Protein AF-A0A0N0AVH7-F1 (afdb_monomer)

Nearest PDB structures (foldseek):
  7a7b-assembly1_A  TM=6.047E-01  e=8.366E-02  Staphylococcus aureus subsp. aureus COL
  6gar-assembly1_B  TM=5.815E-01  e=1.445E-01  Bacillus cereus ATCC 14579
  6wpu-assembly1_A  TM=7.058E-01  e=5.292E-01  Allium sativum
  3v76-assembly1_A-2  TM=4.740E-01  e=2.033E-01  Sinorhizobium meliloti 1021
  4jed-assembly1_A-2  TM=6.308E-01  e=1.201E+00  Methylobacterium radiotolerans JCM 2831

Mean predicted aligned error: 8.79 Å

Secondary structure (DSSP, 8-state):
-EEE--SHHHHHHHHHHHHTT--PEEE-SSSSTTTTTTS--SS---S-HHHHS-HHHHHHHGGGT--PPPTT----

Radius of gyration: 12.01 Å; Cα contacts (8 Å, |Δi|>4): 119; chains: 1; bounding box: 30×23×28 Å

Foldseek 3Di:
DEQEALAQVSLLVQLVCVVVVHHYHYHYPDPARNVVLLDDDPDWDPAFLLVRHDPSSCVVCVVVPHDRDDRRDTRD

Solvent-accessible surface area (backbone atoms only — not comparable to full-atom values): 4358 Å² total; per-residue (Å²): 99,78,36,78,36,33,25,38,67,35,30,30,52,42,33,56,37,42,76,70,76,42,78,59,46,75,44,51,93,41,100,47,77,34,39,70,50,45,52,71,56,102,67,62,61,91,53,32,40,57,78,46,48,32,72,62,25,48,67,65,35,56,84,71,73,55,76,78,71,58,46,87,35,60,45,80

Structure (mmCIF, N/CA/C/O backbone):
data_AF-A0A0N0AVH7-F1
#
_entry.id   AF-A0A0N0AVH7-F1
#
loop_
_atom_site.group_PDB
_atom_site.id
_atom_site.type_symbol
_atom_site.label_atom_id
_atom_site.label_alt_id
_atom_site.label_comp_id
_atom_site.label_asym_id
_atom_site.label_entity_id
_atom_site.label_seq_id
_atom_site.pdbx_PDB_ins_code
_atom_site.Cartn_x
_atom_site.Cartn_y
_atom_site.Cartn_z
_atom_site.occupancy
_atom_site.B_iso_or_equiv
_atom_site.auth_seq_id
_atom_site.auth_comp_id
_atom_site.auth_asym_id
_atom_site.auth_atom_id
_atom_site.pdbx_PDB_model_num
ATOM 1 N N . MET A 1 1 ? -4.406 11.617 9.037 1.00 68.50 1 MET A N 1
ATOM 2 C CA . MET A 1 1 ? -2.975 11.375 8.749 1.00 68.50 1 MET A CA 1
ATOM 3 C C . MET A 1 1 ? -2.842 11.061 7.272 1.00 68.50 1 MET A C 1
ATOM 5 O O . MET A 1 1 ? -3.706 10.363 6.756 1.00 68.50 1 MET A O 1
ATOM 9 N N . VAL A 1 2 ? -1.830 11.605 6.600 1.00 79.06 2 VAL A N 1
ATOM 10 C CA . VAL A 1 2 ? -1.644 11.435 5.152 1.00 79.06 2 VAL A CA 1
ATOM 11 C C . VAL A 1 2 ? -0.295 10.769 4.910 1.00 79.06 2 VAL A C 1
ATOM 13 O O . VAL A 1 2 ? 0.703 11.187 5.490 1.00 79.06 2 VAL A O 1
ATOM 16 N N . VAL A 1 3 ? -0.285 9.726 4.088 1.00 76.25 3 VAL A N 1
ATOM 17 C CA . VAL A 1 3 ? 0.918 9.059 3.591 1.00 76.25 3 VAL A CA 1
ATOM 18 C C . VAL A 1 3 ? 1.069 9.437 2.124 1.00 76.25 3 VAL A C 1
ATOM 20 O O . VAL A 1 3 ? 0.151 9.230 1.334 1.00 76.25 3 VAL A O 1
ATOM 23 N N . VAL A 1 4 ? 2.213 10.009 1.764 1.00 74.69 4 VAL A N 1
ATOM 24 C CA . VAL A 1 4 ? 2.528 10.383 0.381 1.00 74.69 4 VAL A CA 1
ATOM 25 C C . VAL A 1 4 ? 3.505 9.351 -0.171 1.00 74.69 4 VAL A C 1
ATOM 27 O O . VAL A 1 4 ? 4.571 9.138 0.402 1.00 74.69 4 VAL A O 1
ATOM 30 N N . GLY A 1 5 ? 3.114 8.701 -1.261 1.00 72.38 5 GLY A N 1
ATOM 31 C CA . GLY A 1 5 ? 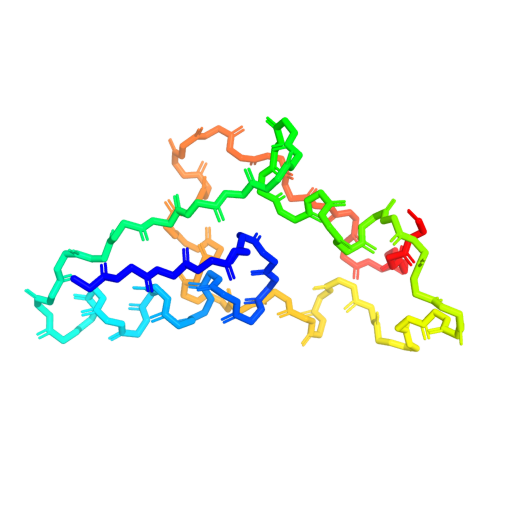3.733 7.504 -1.805 1.00 72.38 5 GLY A CA 1
ATOM 32 C C . GLY A 1 5 ? 3.003 6.237 -1.351 1.00 72.38 5 GLY A C 1
ATOM 33 O O . GLY A 1 5 ? 3.117 5.834 -0.199 1.00 72.38 5 GLY A O 1
ATOM 34 N N . ALA A 1 6 ? 2.323 5.548 -2.262 1.00 77.88 6 ALA A N 1
ATOM 35 C CA . ALA A 1 6 ? 1.877 4.162 -2.115 1.00 77.88 6 ALA A CA 1
ATOM 36 C C . ALA A 1 6 ? 2.975 3.172 -2.532 1.00 77.88 6 ALA A C 1
ATOM 38 O O . ALA A 1 6 ? 2.692 2.088 -3.038 1.00 77.88 6 ALA A O 1
ATOM 39 N N . GLY A 1 7 ? 4.239 3.549 -2.343 1.00 76.31 7 GLY A N 1
ATOM 40 C CA . GLY A 1 7 ? 5.347 2.615 -2.400 1.00 76.31 7 GLY A CA 1
ATOM 41 C C . GLY A 1 7 ? 5.304 1.627 -1.230 1.00 76.31 7 GLY A C 1
ATO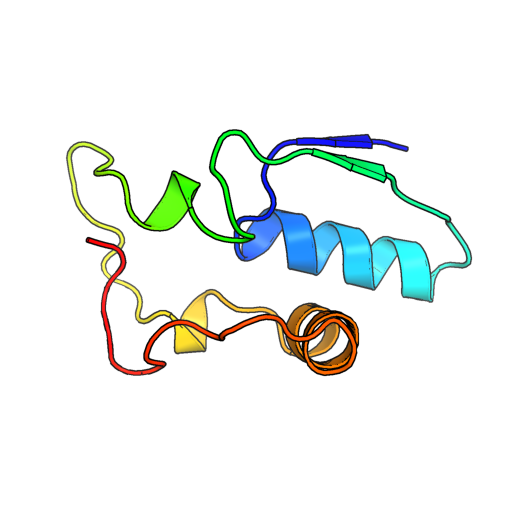M 42 O O . GLY A 1 7 ? 4.504 1.776 -0.303 1.00 76.31 7 GLY A O 1
ATOM 43 N N . PRO A 1 8 ? 6.208 0.647 -1.222 1.00 71.81 8 PRO A N 1
ATOM 44 C CA . PRO A 1 8 ? 6.192 -0.425 -0.234 1.00 71.81 8 PRO A CA 1
ATOM 45 C C . PRO A 1 8 ? 6.297 0.075 1.221 1.00 71.81 8 PRO A C 1
ATOM 47 O O . PRO A 1 8 ? 5.514 -0.323 2.083 1.00 71.81 8 PRO A O 1
ATOM 50 N N . VAL A 1 9 ? 7.161 1.070 1.460 1.00 76.25 9 VAL A N 1
ATOM 51 C CA . VAL A 1 9 ? 7.299 1.751 2.762 1.00 76.25 9 VAL A CA 1
ATOM 52 C C . VAL A 1 9 ? 6.037 2.532 3.144 1.00 76.25 9 VAL A C 1
ATOM 54 O O . VAL A 1 9 ? 5.597 2.482 4.291 1.00 76.25 9 VAL A O 1
ATOM 57 N N . GLY A 1 10 ? 5.435 3.259 2.199 1.00 78.62 10 GLY A N 1
ATOM 58 C CA . GLY A 1 10 ? 4.246 4.069 2.469 1.00 78.62 10 GLY A CA 1
ATOM 59 C C . GLY A 1 10 ? 3.014 3.214 2.763 1.00 78.62 10 GLY A C 1
ATOM 60 O O . GLY A 1 10 ? 2.270 3.481 3.707 1.00 78.62 10 GLY A O 1
ATOM 61 N N . LEU A 1 11 ? 2.839 2.118 2.031 1.00 80.56 11 LEU A N 1
ATOM 62 C CA . LEU A 1 11 ? 1.780 1.161 2.318 1.00 80.56 11 LEU A CA 1
ATOM 63 C C . LEU A 1 11 ? 1.998 0.449 3.657 1.00 80.56 11 LEU A C 1
ATOM 65 O O . LEU A 1 11 ? 1.035 0.291 4.406 1.00 80.56 11 LEU A O 1
ATOM 69 N N . GLY A 1 12 ? 3.238 0.080 4.000 1.00 80.88 12 GLY A N 1
ATOM 70 C CA . GLY A 1 12 ? 3.563 -0.466 5.322 1.00 80.88 12 GLY A CA 1
ATOM 71 C C . GLY A 1 12 ? 3.207 0.516 6.440 1.00 80.88 12 GLY A C 1
ATOM 72 O O . GLY A 1 12 ? 2.521 0.162 7.401 1.00 80.88 12 GLY A O 1
ATOM 73 N N . ALA A 1 13 ? 3.555 1.795 6.274 1.00 80.88 13 ALA A N 1
ATOM 74 C CA . ALA A 1 13 ? 3.153 2.845 7.207 1.00 80.88 13 ALA A CA 1
ATOM 75 C C . ALA A 1 13 ? 1.621 2.947 7.330 1.00 80.88 13 ALA A C 1
ATOM 77 O O . ALA A 1 13 ? 1.096 2.988 8.443 1.00 80.88 13 ALA A O 1
ATOM 78 N N . ALA A 1 14 ? 0.885 2.930 6.215 1.00 82.31 14 ALA A N 1
ATOM 79 C CA . ALA A 1 14 ? -0.576 2.953 6.226 1.00 82.31 14 ALA A CA 1
ATOM 80 C C . ALA A 1 14 ? -1.177 1.733 6.947 1.00 82.31 14 ALA A C 1
ATOM 82 O O . ALA A 1 14 ? -2.099 1.887 7.751 1.00 82.31 14 ALA A O 1
ATOM 83 N N . ALA A 1 15 ? -0.621 0.541 6.728 1.00 83.50 15 ALA A N 1
ATOM 84 C CA . ALA A 1 15 ? -1.050 -0.690 7.382 1.00 83.50 15 ALA A CA 1
ATOM 85 C C . ALA A 1 15 ? -0.830 -0.646 8.900 1.00 83.50 15 ALA A C 1
ATOM 87 O O . ALA A 1 15 ? -1.735 -0.966 9.676 1.00 83.50 15 ALA A O 1
ATOM 88 N N . HIS A 1 16 ? 0.332 -0.163 9.344 1.00 83.25 16 HIS A N 1
ATOM 89 C CA . HIS A 1 16 ? 0.616 0.018 10.766 1.00 83.25 16 HIS A CA 1
ATOM 90 C C . HIS A 1 16 ? -0.307 1.047 11.429 1.00 83.25 16 HIS A C 1
ATOM 92 O O . HIS A 1 16 ? -0.698 0.866 12.582 1.00 83.25 16 HIS A O 1
ATOM 98 N N . LEU A 1 17 ? -0.680 2.114 10.721 1.00 85.00 17 LEU A N 1
ATOM 99 C CA . LEU A 1 17 ? -1.624 3.117 11.222 1.00 85.00 17 LEU A CA 1
ATOM 100 C C . LEU A 1 17 ? -3.043 2.556 11.329 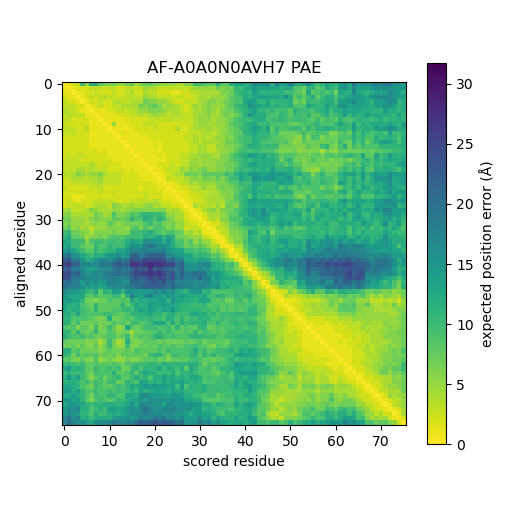1.00 85.00 17 LEU A C 1
ATOM 102 O O . LEU A 1 17 ? -3.704 2.780 12.343 1.00 85.00 17 LEU A O 1
ATOM 106 N N . LEU A 1 18 ? -3.476 1.772 10.341 1.00 85.56 18 LEU A N 1
ATOM 107 C CA . LEU A 1 18 ? -4.748 1.050 10.389 1.00 85.56 18 LEU A CA 1
ATOM 108 C C . LEU A 1 18 ? -4.799 0.073 11.566 1.00 85.56 18 LEU A C 1
ATOM 110 O O . LEU A 1 18 ? -5.787 0.058 12.299 1.00 85.56 18 LEU A O 1
ATOM 114 N N . GLY A 1 19 ? -3.714 -0.665 11.821 1.00 83.25 19 GLY A N 1
ATOM 115 C CA . GLY A 1 19 ? -3.593 -1.547 12.988 1.00 83.25 19 GLY A CA 1
ATOM 116 C C . GLY A 1 19 ? -3.683 -0.818 14.336 1.00 83.25 19 GLY A C 1
ATOM 117 O O . GLY A 1 19 ? -4.028 -1.426 15.344 1.00 83.25 19 GLY A O 1
ATOM 118 N N . ARG A 1 20 ? -3.429 0.496 14.360 1.00 87.56 20 ARG A N 1
ATOM 119 C CA . ARG A 1 20 ? -3.583 1.363 15.542 1.00 87.56 20 ARG A CA 1
ATOM 120 C C . ARG A 1 20 ? -4.952 2.054 15.613 1.00 87.56 20 ARG A C 1
ATOM 122 O O . ARG A 1 20 ? -5.135 2.945 16.435 1.00 87.56 20 ARG A O 1
ATOM 129 N N . GLY A 1 21 ? -5.903 1.683 14.751 1.00 89.44 21 GLY A N 1
ATOM 130 C CA . GLY A 1 21 ? -7.241 2.281 14.696 1.00 89.44 21 GLY A CA 1
ATOM 131 C C . GLY A 1 21 ? -7.297 3.647 14.002 1.00 89.44 21 GLY A C 1
ATOM 132 O O . GLY A 1 21 ? -8.332 4.313 14.035 1.00 89.44 21 GLY A O 1
ATOM 133 N N . LEU A 1 22 ? -6.209 4.081 13.360 1.00 88.62 22 LEU A N 1
ATOM 134 C CA . LEU A 1 22 ? -6.168 5.325 12.594 1.00 88.62 22 LEU A CA 1
ATOM 135 C C . LEU A 1 22 ? -6.623 5.068 11.155 1.00 88.62 22 LEU A C 1
ATOM 137 O O . LEU A 1 22 ? -6.393 3.998 10.603 1.00 88.62 22 LEU A O 1
ATOM 141 N N . ARG A 1 23 ? -7.237 6.068 10.514 1.00 87.94 23 ARG A N 1
ATOM 142 C CA . ARG A 1 23 ? -7.615 6.008 9.092 1.00 87.94 23 ARG A CA 1
ATOM 143 C C . ARG A 1 23 ? -6.691 6.910 8.264 1.00 87.94 23 ARG A C 1
ATOM 145 O O . ARG A 1 23 ? -6.951 8.113 8.174 1.00 87.94 23 ARG A O 1
ATOM 152 N N . PRO A 1 24 ? -5.565 6.390 7.741 1.00 84.00 24 PRO A N 1
ATOM 153 C CA . PRO A 1 24 ? -4.669 7.160 6.890 1.00 84.00 24 PRO A CA 1
ATOM 154 C C . PRO A 1 24 ? -5.236 7.314 5.474 1.00 84.00 24 PRO A C 1
ATOM 156 O O . PRO A 1 24 ? -5.864 6.400 4.945 1.00 84.00 24 PRO A O 1
ATOM 159 N N . LEU A 1 25 ? -4.966 8.460 4.851 1.00 83.06 25 LEU A N 1
ATOM 160 C CA . LEU A 1 25 ? -5.152 8.670 3.4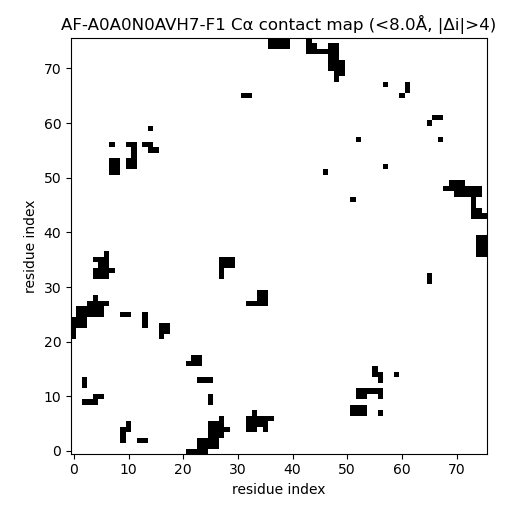16 1.00 83.06 25 LEU A CA 1
ATOM 161 C C . LEU A 1 25 ? -3.810 8.445 2.717 1.00 83.06 25 LEU A C 1
ATOM 163 O O . LEU 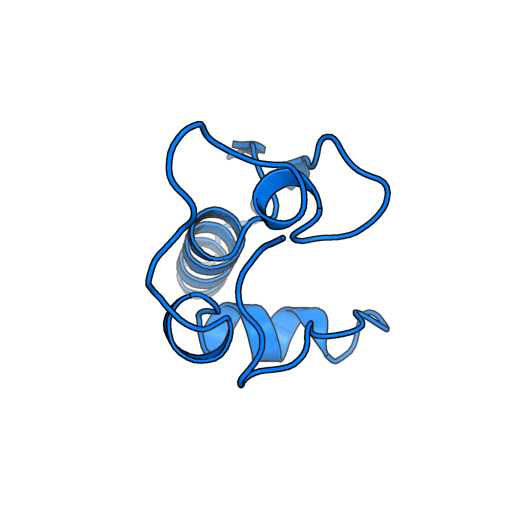A 1 25 ? -2.835 9.102 3.079 1.00 83.06 25 LEU A O 1
ATOM 167 N N . VAL A 1 26 ? -3.754 7.542 1.740 1.00 81.31 26 VAL A N 1
ATOM 168 C CA . VAL A 1 26 ? -2.549 7.295 0.934 1.00 81.31 26 VAL A CA 1
ATOM 169 C C . VAL A 1 26 ? -2.704 7.993 -0.415 1.00 81.31 26 VAL A C 1
ATOM 171 O O . VAL A 1 26 ? -3.707 7.792 -1.094 1.00 81.31 26 VAL A O 1
ATOM 174 N N . LEU A 1 27 ? -1.725 8.811 -0.794 1.00 80.38 27 LEU A N 1
ATOM 175 C CA . LEU A 1 27 ? -1.670 9.508 -2.080 1.00 80.38 27 LEU A CA 1
ATOM 176 C C . LEU A 1 27 ? -0.478 8.987 -2.880 1.00 80.38 27 LEU A C 1
ATOM 178 O O . LEU A 1 27 ? 0.635 9.003 -2.368 1.00 80.38 27 LEU A O 1
ATOM 182 N N . GLU A 1 28 ? -0.686 8.557 -4.121 1.00 78.88 28 GLU A N 1
ATOM 183 C CA . GLU A 1 28 ? 0.374 8.074 -5.014 1.00 78.88 28 GLU A CA 1
ATOM 184 C C . GLU A 1 28 ? 0.437 8.926 -6.277 1.00 78.88 28 GLU A C 1
ATOM 186 O O . GLU A 1 28 ? -0.594 9.357 -6.788 1.00 78.88 28 GLU A O 1
ATOM 191 N N . ALA A 1 29 ? 1.653 9.184 -6.763 1.00 73.62 29 ALA A N 1
ATOM 192 C CA . ALA A 1 29 ? 1.866 10.014 -7.947 1.00 73.62 29 ALA A CA 1
ATOM 193 C C . ALA A 1 29 ? 1.523 9.286 -9.258 1.00 73.62 29 ALA A C 1
ATOM 195 O O . ALA A 1 29 ? 1.162 9.930 -10.241 1.00 73.62 29 ALA A O 1
ATOM 196 N N . GLY A 1 30 ? 1.650 7.957 -9.286 1.00 72.31 30 GLY A N 1
ATOM 197 C CA . GLY A 1 30 ? 1.335 7.144 -10.455 1.00 72.31 30 GLY A CA 1
ATOM 198 C C . GLY A 1 30 ? -0.043 6.474 -10.407 1.00 72.31 30 GLY A C 1
ATOM 199 O O . GLY A 1 30 ? -0.749 6.535 -9.401 1.00 72.31 30 GLY A O 1
ATOM 200 N N . PRO A 1 31 ? -0.435 5.802 -11.503 1.00 72.12 31 PRO A N 1
ATOM 201 C CA . PRO A 1 31 ? -1.793 5.283 -11.689 1.00 72.12 31 PRO A CA 1
ATOM 202 C C . PRO A 1 31 ? -2.127 4.073 -10.802 1.00 72.12 31 PRO A C 1
ATOM 204 O O . PRO A 1 31 ? -3.280 3.657 -10.742 1.00 72.12 31 PRO A O 1
ATOM 207 N N . GLN A 1 32 ? -1.128 3.486 -10.141 1.00 69.12 32 GLN A N 1
ATOM 208 C CA . GLN A 1 32 ? -1.270 2.316 -9.281 1.00 69.12 32 GLN A CA 1
ATOM 209 C C . GLN A 1 32 ? -0.332 2.415 -8.080 1.00 69.12 32 GLN A C 1
ATOM 211 O O . GLN A 1 32 ? 0.719 3.053 -8.153 1.00 69.12 32 GLN A O 1
ATOM 216 N N . ALA A 1 33 ? -0.690 1.750 -6.983 1.00 67.62 33 ALA A N 1
ATOM 217 C CA . ALA A 1 33 ? 0.182 1.658 -5.821 1.00 67.62 33 ALA A CA 1
ATOM 218 C C . ALA A 1 33 ? 1.523 1.003 -6.195 1.00 67.62 33 ALA A C 1
ATOM 220 O O . ALA A 1 33 ? 1.546 -0.029 -6.865 1.00 67.62 33 ALA A O 1
ATOM 221 N N . GLY A 1 34 ? 2.628 1.614 -5.773 1.00 66.56 34 GLY A N 1
ATOM 222 C CA . GLY A 1 34 ? 3.988 1.195 -6.109 1.00 66.56 34 GLY A CA 1
ATOM 223 C C . GLY A 1 34 ? 4.558 1.825 -7.381 1.00 66.56 34 GLY A C 1
ATOM 224 O O . GLY A 1 34 ? 5.709 1.548 -7.710 1.00 66.56 34 GLY A O 1
ATOM 225 N N . ALA A 1 35 ? 3.817 2.693 -8.078 1.00 66.06 35 ALA A N 1
ATOM 226 C CA . ALA A 1 35 ? 4.265 3.287 -9.338 1.00 66.06 35 ALA A CA 1
ATOM 227 C C . ALA A 1 35 ? 5.561 4.108 -9.213 1.00 66.06 35 ALA A C 1
ATOM 229 O O . ALA A 1 35 ? 6.395 4.050 -10.110 1.00 66.06 35 ALA A O 1
ATOM 230 N N . ALA A 1 36 ? 5.782 4.804 -8.096 1.00 60.56 36 ALA A N 1
ATOM 231 C CA . ALA A 1 36 ? 7.018 5.548 -7.847 1.00 60.56 36 ALA A CA 1
ATOM 232 C C . ALA A 1 36 ? 8.259 4.652 -7.656 1.00 60.56 36 ALA A C 1
ATOM 234 O O . ALA A 1 36 ? 9.381 5.114 -7.847 1.00 60.56 36 ALA A O 1
ATOM 235 N N . GLY A 1 37 ? 8.085 3.379 -7.277 1.00 57.44 37 GLY A N 1
ATOM 236 C CA . GLY A 1 37 ? 9.184 2.407 -7.249 1.00 57.44 37 GLY A CA 1
ATOM 237 C C . GLY A 1 37 ? 9.576 1.930 -8.650 1.00 57.44 37 GLY A C 1
ATOM 238 O O . GLY A 1 37 ? 10.745 1.658 -8.887 1.00 57.44 37 GLY A O 1
ATOM 239 N N . ALA A 1 38 ? 8.620 1.908 -9.581 1.00 58.03 38 ALA A N 1
ATOM 240 C CA . ALA A 1 38 ? 8.812 1.542 -10.987 1.00 58.03 38 ALA A CA 1
ATOM 241 C C . ALA A 1 38 ? 9.280 2.718 -11.875 1.00 58.03 38 ALA A C 1
ATOM 243 O O . ALA A 1 38 ? 9.116 2.708 -13.090 1.00 58.03 38 ALA A O 1
ATOM 244 N N . GLN A 1 39 ? 9.763 3.810 -11.275 1.00 50.56 39 GLN A N 1
ATOM 245 C CA . GLN A 1 39 ? 10.327 4.934 -12.017 1.00 50.56 39 GLN A CA 1
ATOM 246 C C . GLN A 1 39 ? 11.657 5.335 -11.383 1.00 50.56 39 GLN A C 1
ATOM 248 O O . GLN A 1 39 ? 11.726 6.203 -10.515 1.00 50.56 39 GLN A O 1
ATOM 253 N N . GLY A 1 40 ? 12.709 4.637 -11.821 1.00 53.72 40 GLY A N 1
ATOM 254 C CA . GLY A 1 40 ? 14.131 4.967 -11.704 1.00 53.72 40 GLY A CA 1
ATOM 255 C C . GLY A 1 40 ? 14.536 6.100 -10.751 1.00 53.72 40 GLY A C 1
ATOM 256 O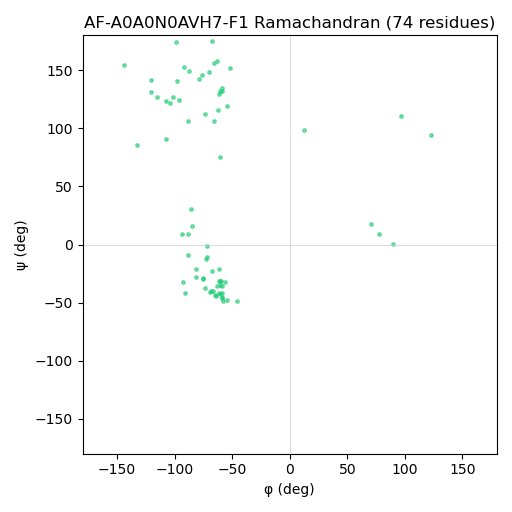 O . GLY A 1 40 ? 14.615 7.268 -11.137 1.00 53.72 40 GLY A O 1
ATOM 257 N N . ARG A 1 41 ? 14.968 5.740 -9.537 1.00 49.81 41 ARG A N 1
ATOM 258 C CA . ARG A 1 41 ? 15.967 6.540 -8.807 1.00 49.81 41 ARG A CA 1
ATOM 259 C C . ARG A 1 41 ? 17.347 6.208 -9.380 1.00 49.81 41 ARG A C 1
ATOM 261 O O . ARG A 1 41 ? 17.593 5.069 -9.757 1.00 49.81 41 ARG A O 1
ATOM 268 N N . HIS A 1 42 ? 18.224 7.207 -9.482 1.00 44.78 42 HIS A N 1
ATOM 269 C CA . HIS A 1 42 ? 19.593 7.116 -10.020 1.00 44.78 42 HIS A CA 1
ATOM 270 C C . HIS A 1 42 ? 20.482 6.131 -9.223 1.00 44.78 42 HIS A C 1
ATOM 272 O O . HIS A 1 42 ? 21.323 6.530 -8.423 1.00 44.78 42 HIS A O 1
ATOM 278 N N . GLY A 1 43 ? 20.261 4.837 -9.439 1.00 49.53 43 GLY A N 1
ATOM 279 C CA . GLY A 1 43 ? 20.723 3.734 -8.603 1.00 49.53 43 GLY A CA 1
ATOM 280 C C . GLY A 1 43 ? 19.499 2.943 -8.158 1.00 49.53 43 GLY A C 1
ATOM 281 O O . GLY A 1 43 ? 18.827 3.339 -7.206 1.00 49.53 43 GLY A O 1
ATOM 282 N N . GLY A 1 44 ? 19.167 1.887 -8.905 1.00 56.12 44 GLY A N 1
ATOM 283 C CA . GLY A 1 44 ? 18.009 1.041 -8.630 1.00 56.12 44 GLY A CA 1
ATOM 284 C C . GLY A 1 44 ? 17.988 0.553 -7.181 1.00 56.12 44 GLY A C 1
AT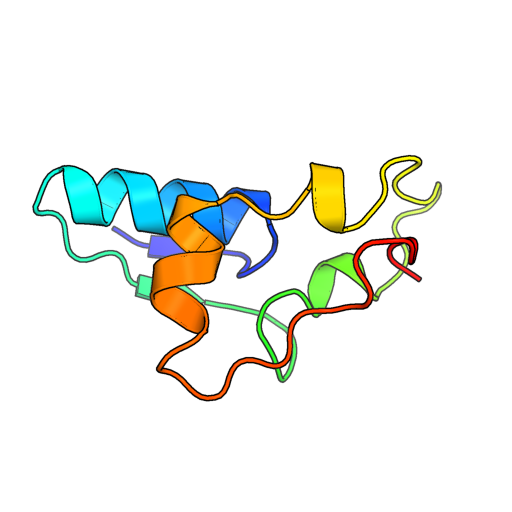OM 285 O O . GLY A 1 44 ? 19.025 0.416 -6.530 1.00 56.12 44 GLY A O 1
ATOM 286 N N . LEU A 1 45 ? 16.789 0.300 -6.662 1.00 57.09 45 LEU A N 1
ATOM 287 C CA .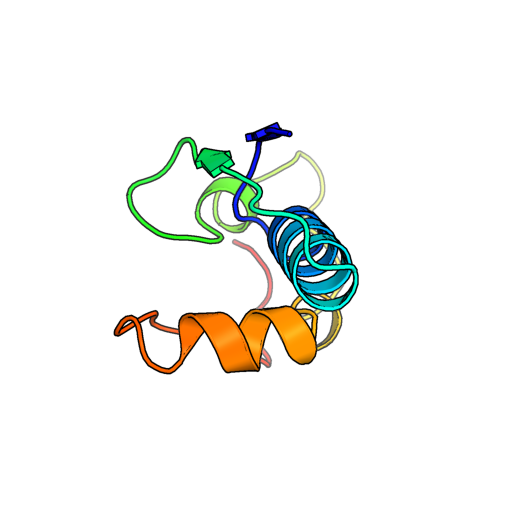 LEU A 1 45 ? 16.652 -0.452 -5.421 1.00 57.09 45 LEU A CA 1
ATOM 288 C C . LEU A 1 45 ? 17.217 -1.855 -5.678 1.00 57.09 45 LEU A C 1
ATOM 290 O O . LEU A 1 45 ? 16.697 -2.594 -6.504 1.00 57.09 45 LEU A O 1
ATOM 294 N N . PHE A 1 46 ? 18.298 -2.205 -4.981 1.00 60.06 46 PHE A N 1
ATOM 295 C CA . PHE A 1 46 ? 18.933 -3.528 -5.066 1.00 60.06 46 PHE A CA 1
ATOM 296 C C . PHE A 1 46 ? 18.107 -4.638 -4.398 1.00 60.06 46 PHE A C 1
ATOM 298 O O . PHE A 1 46 ? 18.529 -5.791 -4.395 1.00 60.06 46 PHE A O 1
ATOM 305 N N . SER A 1 47 ? 16.958 -4.285 -3.822 1.00 57.50 47 SER A N 1
ATOM 306 C CA . SER A 1 47 ? 16.049 -5.202 -3.147 1.00 57.50 47 SER A CA 1
ATOM 307 C C . SER A 1 47 ? 14.908 -5.613 -4.064 1.00 57.50 47 SER A C 1
ATOM 309 O O . SER A 1 47 ? 14.368 -4.789 -4.808 1.00 57.50 47 SER A O 1
ATOM 311 N N . GLN A 1 48 ? 14.535 -6.884 -3.980 1.00 67.25 48 GLN A N 1
ATOM 312 C CA . GLN A 1 48 ? 13.389 -7.434 -4.696 1.00 67.25 48 GLN A CA 1
ATOM 313 C C . GLN A 1 48 ? 12.078 -6.823 -4.178 1.00 67.25 48 GLN A C 1
ATOM 315 O O . GLN A 1 48 ? 11.992 -6.386 -3.026 1.00 67.25 48 GLN A O 1
ATOM 320 N N . TRP A 1 49 ? 11.015 -6.820 -4.989 1.00 68.50 49 TRP A N 1
ATOM 321 C CA . TRP A 1 49 ? 9.697 -6.369 -4.521 1.00 68.50 49 TRP A CA 1
ATOM 322 C C . TRP A 1 49 ? 9.205 -7.146 -3.293 1.00 68.50 49 TRP A C 1
ATOM 324 O O . TRP A 1 49 ? 8.541 -6.558 -2.439 1.00 68.50 49 TRP A O 1
ATOM 334 N N . SER A 1 50 ? 9.561 -8.427 -3.166 1.00 66.12 50 SER A N 1
ATOM 335 C CA . SER A 1 50 ? 9.268 -9.260 -1.991 1.00 66.12 50 SER A CA 1
ATOM 336 C C . SER A 1 50 ? 9.851 -8.706 -0.684 1.00 66.12 50 SER A C 1
ATOM 338 O O . SER A 1 50 ? 9.210 -8.801 0.361 1.00 66.12 50 SER A O 1
ATOM 340 N N . GLU A 1 51 ? 11.031 -8.088 -0.742 1.00 65.56 51 GLU A N 1
ATOM 341 C CA . GLU A 1 51 ? 11.714 -7.484 0.408 1.00 65.56 51 GLU A CA 1
ATOM 342 C C . GLU A 1 51 ? 11.179 -6.089 0.734 1.00 65.56 51 GLU A C 1
ATOM 344 O O . GLU A 1 51 ? 11.343 -5.586 1.845 1.00 65.56 51 GLU A O 1
ATOM 349 N N . LEU A 1 52 ? 10.549 -5.446 -0.247 1.00 68.31 52 LEU A N 1
ATOM 350 C CA . LEU A 1 52 ? 10.045 -4.094 -0.103 1.00 68.31 52 LEU A CA 1
ATOM 351 C C . LEU A 1 52 ? 8.593 -4.090 0.387 1.00 68.31 52 LEU A C 1
ATOM 353 O O . LEU A 1 52 ? 8.230 -3.251 1.213 1.00 68.31 52 LEU A O 1
ATOM 357 N N . VAL A 1 53 ? 7.745 -4.983 -0.133 1.00 70.19 53 VAL A N 1
ATOM 358 C CA . VAL A 1 53 ? 6.305 -5.008 0.162 1.00 70.19 53 VAL A CA 1
ATOM 359 C C . VAL A 1 53 ? 6.052 -5.538 1.569 1.00 70.19 53 VAL A C 1
ATOM 361 O O . VAL A 1 53 ? 6.196 -6.725 1.849 1.00 70.19 53 VAL A O 1
ATOM 364 N N . ASP A 1 54 ? 5.577 -4.652 2.442 1.00 75.31 54 ASP A N 1
ATOM 365 C CA . ASP A 1 54 ? 5.154 -5.022 3.786 1.00 75.31 54 ASP A CA 1
ATOM 366 C C . ASP A 1 54 ? 3.988 -6.051 3.753 1.00 75.31 54 ASP A C 1
ATOM 368 O O . ASP A 1 54 ? 2.995 -5.859 3.037 1.00 75.31 54 ASP A O 1
ATOM 372 N N . PRO A 1 55 ? 4.046 -7.151 4.528 1.00 74.94 55 PRO A N 1
ATOM 373 C CA . PRO A 1 55 ? 2.990 -8.166 4.535 1.00 74.94 55 PRO A CA 1
ATOM 374 C C . PRO A 1 55 ? 1.615 -7.650 4.982 1.00 74.94 55 PRO A C 1
ATOM 376 O O . PRO A 1 55 ? 0.585 -8.154 4.524 1.00 74.94 55 PRO A O 1
ATOM 379 N N . ALA A 1 56 ? 1.564 -6.661 5.879 1.00 72.00 56 ALA A N 1
ATOM 380 C CA . ALA A 1 56 ? 0.313 -6.049 6.312 1.00 72.00 56 ALA A CA 1
ATOM 381 C C . ALA A 1 56 ? -0.257 -5.135 5.219 1.00 72.00 56 ALA A C 1
ATOM 383 O O . ALA A 1 56 ? -1.465 -5.158 4.983 1.00 72.00 56 ALA A O 1
ATOM 384 N N . ALA A 1 57 ? 0.599 -4.410 4.494 1.00 69.25 57 ALA A N 1
ATOM 385 C CA . ALA A 1 57 ? 0.203 -3.680 3.291 1.00 69.25 57 ALA A CA 1
ATOM 386 C C . ALA A 1 57 ? -0.407 -4.602 2.231 1.00 69.25 57 ALA A C 1
ATOM 388 O O . ALA A 1 57 ? -1.499 -4.332 1.731 1.00 69.25 57 ALA A O 1
ATOM 389 N N . ARG A 1 58 ? 0.262 -5.721 1.931 1.00 74.94 58 ARG A N 1
ATOM 390 C CA . ARG A 1 58 ? -0.219 -6.706 0.956 1.00 74.94 58 ARG A CA 1
ATOM 391 C C . ARG A 1 58 ? -1.632 -7.197 1.286 1.00 74.94 58 ARG A C 1
ATOM 393 O O . ARG A 1 58 ? -2.500 -7.156 0.420 1.00 74.94 58 ARG A O 1
ATOM 400 N N . ARG A 1 59 ? -1.892 -7.575 2.543 1.00 76.00 59 ARG A N 1
ATOM 401 C CA . ARG A 1 59 ? -3.218 -8.045 2.999 1.00 76.00 59 ARG A CA 1
ATOM 402 C C . ARG A 1 59 ? -4.331 -7.013 2.819 1.00 76.00 59 ARG A C 1
ATOM 404 O O . ARG A 1 59 ? -5.484 -7.383 2.631 1.00 76.00 59 ARG A O 1
ATOM 411 N N . LEU A 1 60 ? -4.002 -5.726 2.909 1.00 72.50 60 LEU A N 1
ATOM 412 C CA . LEU A 1 60 ? -4.971 -4.646 2.734 1.00 72.50 60 LEU A CA 1
ATOM 413 C C . LEU A 1 60 ? -5.245 -4.333 1.260 1.00 72.50 60 LEU A C 1
ATOM 415 O O . LEU A 1 60 ? -6.335 -3.870 0.941 1.00 72.50 60 LEU A O 1
ATOM 419 N N . LEU A 1 61 ? -4.277 -4.586 0.379 1.00 72.00 61 LEU A N 1
ATOM 420 C CA . LEU A 1 61 ? -4.350 -4.260 -1.046 1.00 72.00 61 LEU A CA 1
ATOM 421 C C . LEU A 1 61 ? -4.881 -5.407 -1.910 1.00 72.00 61 LEU A C 1
ATOM 423 O O . LEU A 1 61 ? -5.569 -5.160 -2.896 1.00 72.00 61 LEU A O 1
ATOM 427 N N . GLU A 1 62 ? -4.609 -6.661 -1.545 1.00 78.00 62 GLU A N 1
ATOM 428 C CA . GLU A 1 62 ? -5.163 -7.844 -2.225 1.00 78.00 62 GLU A CA 1
ATOM 429 C C . GLU A 1 62 ? -6.680 -7.740 -2.504 1.00 78.00 62 GLU A C 1
ATOM 431 O O . GLU A 1 62 ? -7.083 -7.937 -3.654 1.00 78.00 62 GLU A O 1
ATOM 436 N N . PRO A 1 63 ? -7.543 -7.361 -1.537 1.00 77.38 63 PRO A N 1
ATOM 437 C CA . PRO A 1 63 ? -8.977 -7.228 -1.793 1.00 77.38 63 PRO A CA 1
ATOM 438 C C . PRO A 1 63 ? -9.359 -6.002 -2.639 1.00 77.38 63 PRO A C 1
ATOM 440 O O . PRO A 1 63 ? -10.492 -5.931 -3.108 1.00 77.38 63 PRO A O 1
ATOM 443 N N . THR A 1 64 ? -8.458 -5.040 -2.870 1.00 71.62 64 THR A N 1
ATOM 444 C CA . THR A 1 64 ? -8.745 -3.836 -3.673 1.00 71.62 64 THR A CA 1
ATOM 445 C C . THR A 1 64 ? -8.473 -4.036 -5.165 1.00 71.62 64 THR A C 1
ATOM 447 O O . THR A 1 64 ? -8.466 -3.066 -5.920 1.00 71.62 64 THR A O 1
ATOM 450 N N . GLY A 1 65 ? -8.196 -5.272 -5.600 1.00 70.44 65 GLY A N 1
ATOM 451 C CA . GLY A 1 65 ? -7.802 -5.571 -6.979 1.00 70.44 65 GLY A CA 1
ATOM 452 C C . GLY A 1 65 ? -6.395 -5.078 -7.326 1.00 70.44 65 GLY A C 1
ATOM 453 O O . GLY A 1 65 ? -6.059 -4.951 -8.505 1.00 70.44 65 GLY A O 1
ATOM 454 N N . TRP A 1 66 ? -5.573 -4.782 -6.314 1.00 73.88 66 TRP A N 1
ATOM 455 C CA . TRP A 1 66 ? -4.182 -4.397 -6.509 1.00 73.88 66 TRP A CA 1
ATOM 456 C C . TRP A 1 66 ? -3.406 -5.528 -7.186 1.00 73.88 66 TRP A C 1
ATOM 458 O O . TRP A 1 66 ? -3.431 -6.677 -6.741 1.00 73.88 66 TRP A O 1
ATOM 468 N N . ARG A 1 67 ? -2.689 -5.195 -8.263 1.00 69.44 67 ARG A N 1
ATOM 469 C CA . ARG A 1 67 ? -1.735 -6.107 -8.892 1.00 69.44 67 ARG A CA 1
ATOM 470 C C . ARG A 1 67 ? -0.390 -5.935 -8.215 1.00 69.44 67 ARG A C 1
ATOM 472 O O . ARG A 1 67 ? 0.288 -4.932 -8.426 1.00 69.44 67 ARG A O 1
ATOM 479 N N . ALA A 1 68 ? -0.033 -6.922 -7.403 1.00 66.81 68 ALA A N 1
ATOM 480 C CA . ALA A 1 68 ? 1.300 -6.990 -6.841 1.00 66.81 68 ALA A CA 1
ATOM 481 C C . ALA A 1 68 ? 2.337 -7.041 -7.981 1.00 66.81 68 ALA A C 1
ATOM 483 O O . ALA A 1 68 ? 2.133 -7.796 -8.939 1.00 66.81 68 ALA A O 1
ATOM 484 N N . PRO A 1 69 ? 3.421 -6.254 -7.899 1.00 69.25 69 PRO A N 1
ATOM 485 C CA . PRO A 1 69 ? 4.557 -6.420 -8.793 1.00 69.25 69 PRO A CA 1
ATOM 486 C C . PRO A 1 69 ? 5.206 -7.795 -8.578 1.00 69.25 69 PRO A C 1
ATOM 488 O O . PRO A 1 69 ? 5.014 -8.420 -7.531 1.00 69.25 69 PRO A O 1
ATOM 491 N N . ASP A 1 70 ? 5.941 -8.270 -9.587 1.00 69.06 70 ASP A N 1
ATOM 492 C CA . ASP A 1 70 ? 6.645 -9.555 -9.530 1.00 69.06 70 ASP A CA 1
ATOM 493 C C . ASP A 1 70 ? 7.558 -9.592 -8.291 1.00 69.06 70 ASP A C 1
ATOM 495 O O . ASP A 1 70 ? 8.431 -8.727 -8.183 1.00 69.06 70 ASP A O 1
ATOM 499 N N . PRO A 1 71 ? 7.354 -10.531 -7.345 1.00 66.19 71 PRO A N 1
ATOM 500 C CA . PRO A 1 71 ? 8.113 -10.585 -6.102 1.00 66.19 71 PRO A CA 1
ATOM 501 C C . PRO A 1 71 ? 9.616 -10.768 -6.314 1.00 66.19 71 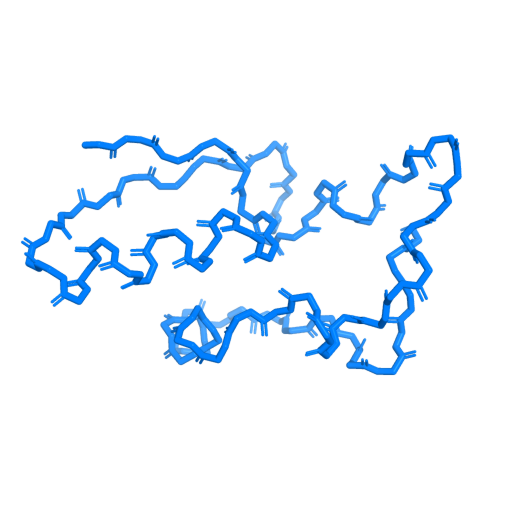PRO A C 1
ATOM 503 O O . PRO A 1 71 ? 10.361 -10.237 -5.498 1.00 66.19 71 PRO A O 1
ATOM 506 N N . ASP A 1 72 ? 10.044 -11.455 -7.378 1.00 68.50 72 ASP A N 1
ATOM 507 C CA . ASP A 1 72 ? 11.463 -11.631 -7.735 1.00 68.50 72 ASP A CA 1
ATOM 508 C C . ASP A 1 72 ? 11.974 -10.496 -8.638 1.00 68.50 72 ASP A C 1
ATOM 510 O O . ASP A 1 72 ? 13.174 -10.367 -8.899 1.00 68.50 72 ASP A O 1
ATOM 514 N N . GLY A 1 73 ? 11.055 -9.655 -9.115 1.00 63.94 73 GLY A N 1
ATOM 515 C CA . GLY A 1 73 ? 11.350 -8.483 -9.913 1.00 63.94 73 GLY A CA 1
ATOM 516 C C . GLY A 1 73 ? 12.020 -7.389 -9.091 1.00 63.94 73 GLY A C 1
ATOM 517 O O . GLY A 1 73 ? 11.748 -7.192 -7.902 1.00 63.94 73 GLY A O 1
ATOM 518 N N . TYR A 1 74 ? 12.870 -6.623 -9.764 1.00 62.62 74 TYR A N 1
ATOM 519 C CA . TYR A 1 74 ? 13.415 -5.387 -9.221 1.00 62.62 74 TYR A CA 1
ATOM 520 C C . TYR A 1 74 ? 12.532 -4.202 -9.624 1.00 62.62 74 TYR A C 1
ATOM 522 O O . TYR A 1 74 ? 11.873 -4.249 -10.668 1.00 62.62 74 TYR A O 1
ATOM 530 N N . PRO A 1 75 ? 12.500 -3.125 -8.829 1.00 60.31 75 PRO A N 1
ATOM 531 C CA . PRO A 1 75 ? 11.833 -1.894 -9.228 1.00 60.31 75 PRO A CA 1
ATOM 532 C C . PRO A 1 75 ? 12.579 -1.271 -10.425 1.00 60.31 75 PRO A C 1
ATOM 534 O O . PRO A 1 75 ? 13.693 -0.770 -10.264 1.00 60.31 75 PRO A O 1
ATOM 537 N N . THR A 1 76 ? 11.994 -1.362 -11.626 1.00 56.47 76 THR A N 1
ATOM 538 C CA . THR A 1 76 ? 12.494 -0.767 -12.884 1.00 56.47 76 THR A CA 1
ATOM 539 C C . THR A 1 76 ? 11.676 0.448 -13.259 1.00 56.47 76 THR A C 1
ATOM 541 O O . THR A 1 76 ? 10.442 0.249 -13.304 1.00 56.47 76 THR A O 1
#

Sequence (76 aa):
MVVVGAGPVGLGAAAHLLGRGLRPLVLEAGPQAGAAGAQGRHGGLFSQWSELVDPAARRLLEPTGWRAPDPDGYPT

pLDDT: mean 71.28, std 10.04, range [44.78, 89.44]